Protein AF-A0A928N7G2-F1 (afdb_monomer_lite)

Secondary structure (DSSP, 8-state):
-HHHHHHHHHHHHHHHHHHHHHHHHHHHHHHHHHHHHHHHHHHHHHHHHHHHHHHHHHHHHHHHHHHHHHHHHHHHHHHHHHHHHHHHHHHHHTS-------EEEEEPPTT--HHHHHHHTPPTT--HHHHHHHHHHHTT-SSS---TT-EEEEE--

Radius of gyration: 55.6 Å; chains: 1; bounding box: 112×23×142 Å

Foldseek 3Di:
DVVVVVVVVVVVVVVVVVVVVVVVVVVVVVVVVVVVVVVVVVVVVVVVVVVVVVVVVVVVVVVVVVVVVVVVVVVVVVVVVVVVVVVVVVVVVVVPDPPVQDWDKDAAAPPDFLQVVQVVQPDPPDDSVVQSVVQCVVQVPPDRDDDHRDIGTRGHD

Sequence (157 aa):
MYKEIKFRTETFYIAIVTQREQKSKHLFDFFEKSIDNEHLFWYNQGTNRTNVRKKELFIMKRKINYSEKAKRQRRNLMMFLVVGAMITMWFTMGATAEMEDEGVLVTVQPGDTMWEICKETLPENTDIRDYIYKVKYVNKLKTMELEVGQEIFLPYA

pLDDT: mean 79.2, std 10.56, range [49.16, 94.19]

Structure (mmCIF, N/CA/C/O backbone):
data_AF-A0A928N7G2-F1
#
_entry.id   AF-A0A928N7G2-F1
#
loop_
_atom_site.group_PDB
_atom_site.id
_atom_site.type_symbol
_atom_site.label_atom_id
_atom_site.label_alt_id
_atom_site.label_comp_id
_atom_site.label_asym_id
_atom_site.label_entity_id
_atom_site.label_seq_id
_atom_site.pdbx_PDB_ins_code
_atom_site.Cartn_x
_atom_site.Cartn_y
_atom_site.Cartn_z
_atom_site.occupancy
_atom_site.B_iso_or_equiv
_atom_site.auth_seq_id
_atom_site.auth_comp_id
_atom_site.auth_asym_id
_atom_site.auth_atom_id
_atom_site.pdbx_PDB_model_num
ATOM 1 N N . MET A 1 1 ? 73.576 11.849 -96.118 1.00 60.91 1 MET A N 1
ATOM 2 C CA . MET A 1 1 ? 72.271 11.301 -96.548 1.00 60.91 1 MET A CA 1
ATOM 3 C C . MET A 1 1 ? 71.934 9.947 -95.900 1.00 60.91 1 MET A C 1
ATOM 5 O O . MET A 1 1 ? 70.983 9.901 -95.139 1.00 60.91 1 MET A O 1
ATOM 9 N N . TYR A 1 2 ? 72.708 8.862 -96.084 1.00 61.84 2 TYR A N 1
ATOM 10 C CA . TYR A 1 2 ? 72.367 7.531 -95.517 1.00 61.84 2 TYR A CA 1
ATOM 11 C C . TYR A 1 2 ? 72.341 7.459 -93.970 1.00 61.84 2 TYR A C 1
ATOM 13 O O . TYR A 1 2 ? 71.459 6.832 -93.389 1.00 61.84 2 TYR A O 1
ATOM 21 N N . LYS A 1 3 ? 73.268 8.146 -93.282 1.00 59.78 3 LYS A N 1
ATOM 22 C CA . LYS A 1 3 ? 73.326 8.169 -91.804 1.00 59.78 3 LYS A CA 1
ATOM 23 C C . LYS A 1 3 ? 72.115 8.855 -91.153 1.00 59.78 3 LYS A C 1
ATOM 25 O O . LYS A 1 3 ? 71.663 8.410 -90.106 1.00 59.78 3 LYS A O 1
ATOM 30 N N . GLU A 1 4 ? 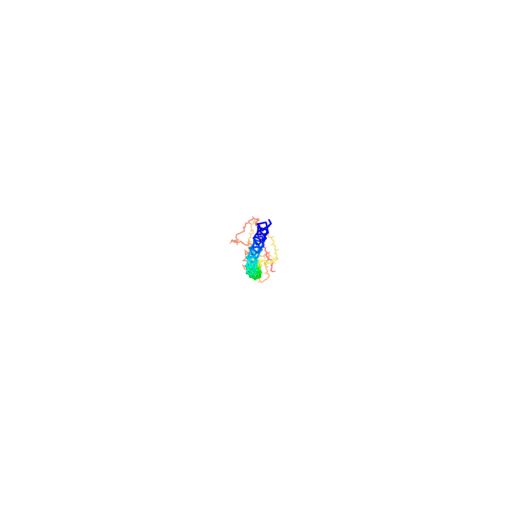71.565 9.893 -91.781 1.00 63.91 4 GLU A N 1
ATOM 31 C CA . GLU A 1 4 ? 70.414 10.636 -91.245 1.00 63.91 4 GLU A CA 1
ATOM 32 C C . GLU A 1 4 ? 69.103 9.857 -91.371 1.00 63.91 4 GLU A C 1
ATOM 34 O O . GLU A 1 4 ? 68.260 9.918 -90.478 1.00 63.91 4 GLU A O 1
ATOM 39 N N . ILE A 1 5 ? 68.942 9.084 -92.451 1.00 65.62 5 ILE A N 1
ATOM 40 C CA . ILE A 1 5 ? 67.756 8.242 -92.662 1.00 65.62 5 ILE A CA 1
ATOM 41 C C . ILE A 1 5 ? 67.715 7.126 -91.611 1.00 65.62 5 ILE A C 1
ATOM 43 O O . ILE A 1 5 ? 66.679 6.926 -90.981 1.00 65.62 5 ILE A O 1
ATOM 47 N N . LYS A 1 6 ? 68.853 6.463 -91.356 1.00 66.06 6 LYS A N 1
ATOM 48 C CA . LYS A 1 6 ? 68.955 5.395 -90.349 1.00 66.06 6 LYS A CA 1
ATOM 49 C C . LYS A 1 6 ? 68.682 5.902 -88.926 1.00 66.06 6 LYS A C 1
ATOM 51 O O . LYS A 1 6 ? 67.928 5.279 -88.182 1.00 66.06 6 LYS A O 1
ATOM 56 N N . PHE A 1 7 ? 69.220 7.070 -88.575 1.00 68.44 7 PHE A N 1
ATOM 57 C CA . PHE A 1 7 ? 68.974 7.692 -87.271 1.00 68.44 7 PHE A CA 1
ATOM 58 C C . PHE A 1 7 ? 67.491 8.050 -87.069 1.00 68.44 7 PHE A C 1
ATOM 60 O O . PHE A 1 7 ? 66.922 7.810 -86.003 1.00 68.44 7 PHE A O 1
ATOM 67 N N . ARG A 1 8 ? 66.826 8.565 -88.113 1.00 67.88 8 ARG A N 1
ATOM 68 C CA . ARG A 1 8 ? 65.391 8.886 -88.071 1.00 67.88 8 ARG A CA 1
ATOM 69 C C . ARG A 1 8 ? 64.514 7.639 -87.894 1.00 67.88 8 ARG A C 1
ATOM 71 O O . ARG A 1 8 ? 63.521 7.695 -87.177 1.00 67.88 8 ARG A O 1
ATOM 78 N N . THR A 1 9 ? 64.871 6.512 -88.511 1.00 73.06 9 THR A N 1
ATOM 79 C CA . THR A 1 9 ? 64.113 5.259 -88.349 1.00 73.06 9 THR A CA 1
ATOM 80 C C . THR A 1 9 ? 64.299 4.625 -86.971 1.00 73.06 9 THR A C 1
ATOM 82 O O . THR A 1 9 ? 63.331 4.125 -86.403 1.00 73.06 9 THR A O 1
ATOM 85 N N . GLU A 1 10 ? 65.506 4.681 -86.399 1.00 77.12 10 GLU A N 1
ATOM 86 C CA . GLU A 1 10 ? 65.784 4.134 -85.061 1.00 77.12 10 GLU A CA 1
ATOM 87 C C . GLU A 1 10 ? 65.089 4.950 -83.963 1.00 77.12 10 GLU A C 1
ATOM 89 O O . GLU A 1 10 ? 64.424 4.388 -83.095 1.00 77.12 10 GLU A O 1
ATOM 94 N N . THR A 1 11 ? 65.154 6.281 -84.047 1.00 73.62 11 THR A N 1
ATOM 95 C CA . THR A 1 11 ? 64.443 7.176 -83.116 1.00 73.62 11 THR A CA 1
ATOM 96 C C . THR A 1 11 ? 62.925 7.001 -83.180 1.00 73.62 11 THR A C 1
ATOM 98 O O . THR A 1 11 ? 62.267 6.969 -82.140 1.00 73.62 11 THR A O 1
ATOM 101 N N . PHE A 1 12 ? 62.361 6.807 -84.375 1.00 75.62 12 PHE A N 1
ATOM 102 C CA . PHE A 1 12 ? 60.932 6.538 -84.539 1.00 75.62 12 PHE A CA 1
ATOM 103 C C . PHE A 1 12 ? 60.521 5.167 -83.977 1.00 75.62 12 PHE A C 1
ATOM 105 O O . PHE A 1 12 ? 59.494 5.059 -83.308 1.00 75.62 12 PHE A O 1
ATOM 112 N N . TYR A 1 13 ? 61.341 4.130 -84.178 1.00 72.50 13 TYR A N 1
ATOM 113 C CA . TYR A 1 13 ? 61.094 2.805 -83.601 1.00 72.50 13 TYR A CA 1
ATOM 114 C C . TYR A 1 13 ? 61.111 2.842 -82.064 1.00 72.50 13 TYR A C 1
ATOM 116 O O . TYR A 1 13 ? 60.193 2.32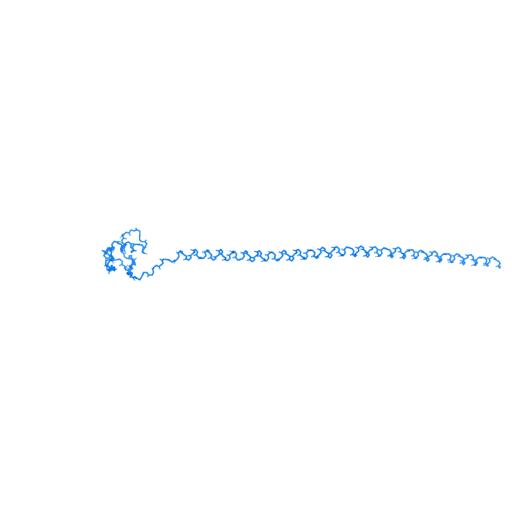6 -81.426 1.00 72.50 13 TYR A O 1
ATOM 124 N N . ILE A 1 14 ? 62.093 3.523 -81.461 1.00 77.06 14 ILE A N 1
ATOM 125 C CA . ILE A 1 14 ? 62.174 3.707 -80.002 1.00 77.06 14 ILE A CA 1
ATOM 126 C C . ILE A 1 14 ? 60.953 4.482 -79.476 1.00 77.06 14 ILE A C 1
ATOM 128 O O . ILE A 1 14 ? 60.388 4.114 -78.444 1.00 77.06 14 ILE A O 1
ATOM 132 N N . ALA A 1 15 ? 60.490 5.510 -80.193 1.00 77.00 15 ALA A N 1
ATOM 133 C CA . ALA A 1 15 ? 59.300 6.268 -79.806 1.00 77.00 15 ALA A CA 1
ATOM 134 C C . ALA A 1 15 ? 58.022 5.405 -79.819 1.00 77.00 15 ALA A C 1
ATOM 136 O O . ALA A 1 15 ? 57.223 5.466 -78.886 1.00 77.00 15 ALA A O 1
ATOM 137 N N . ILE A 1 16 ? 57.849 4.541 -80.826 1.00 79.06 16 ILE A N 1
ATOM 138 C CA . ILE A 1 16 ? 56.697 3.627 -80.892 1.00 79.06 16 ILE A CA 1
ATOM 139 C C . ILE A 1 16 ? 56.743 2.594 -79.761 1.00 79.06 16 ILE A C 1
ATOM 141 O O . ILE A 1 16 ? 55.719 2.327 -79.126 1.00 79.06 16 ILE A O 1
ATOM 145 N N . VAL A 1 17 ? 57.915 2.007 -79.497 1.00 79.88 17 VAL A N 1
ATOM 146 C CA . VAL A 1 17 ? 58.077 0.995 -78.442 1.00 79.88 17 VAL A CA 1
ATOM 147 C C . VAL A 1 17 ? 57.801 1.599 -77.065 1.00 79.88 17 VAL A C 1
ATOM 149 O O . VAL A 1 17 ? 57.008 1.043 -76.307 1.00 79.88 17 VAL A O 1
ATOM 152 N N . THR A 1 18 ? 58.352 2.778 -76.773 1.00 78.38 18 THR A N 1
ATOM 153 C CA . THR A 1 18 ? 58.130 3.461 -75.487 1.00 78.38 18 THR A CA 1
ATOM 154 C C . THR A 1 18 ? 56.672 3.888 -75.299 1.00 78.38 18 THR A C 1
ATOM 156 O O . THR A 1 18 ? 56.111 3.680 -74.222 1.00 78.38 18 THR A O 1
ATOM 159 N N . GLN A 1 19 ? 56.002 4.383 -76.347 1.00 82.06 19 GLN A N 1
ATOM 160 C CA . GLN A 1 19 ? 54.570 4.698 -76.298 1.00 82.06 19 GLN A CA 1
ATOM 161 C C . GLN A 1 19 ? 53.713 3.448 -76.030 1.00 82.06 19 GLN A C 1
ATOM 163 O O . GLN A 1 19 ? 52.735 3.507 -75.277 1.00 82.06 19 GLN A O 1
ATOM 168 N N . ARG A 1 20 ? 54.078 2.300 -76.617 1.00 79.69 20 ARG A N 1
ATOM 169 C CA . ARG A 1 20 ? 53.391 1.019 -76.388 1.00 79.69 20 ARG A CA 1
ATOM 170 C C . ARG A 1 20 ? 53.587 0.520 -74.957 1.00 79.69 20 ARG A C 1
ATOM 172 O O . ARG A 1 20 ? 52.611 0.109 -74.330 1.00 79.69 20 ARG A O 1
ATOM 179 N N . GLU A 1 21 ? 54.806 0.600 -74.431 1.00 81.50 21 GLU A N 1
ATOM 180 C CA . GLU A 1 21 ? 55.117 0.225 -73.048 1.00 81.50 21 GLU A CA 1
ATOM 181 C C . GLU A 1 21 ? 54.385 1.114 -72.040 1.00 81.50 21 GLU A C 1
ATOM 183 O O . GLU A 1 21 ? 53.738 0.601 -71.126 1.00 81.50 21 GLU A O 1
ATOM 188 N N . GLN A 1 22 ? 54.398 2.434 -72.236 1.00 86.00 22 GLN A N 1
ATOM 189 C CA . GLN A 1 22 ? 53.691 3.372 -71.362 1.00 86.00 22 GLN A CA 1
ATOM 190 C C . GLN A 1 22 ? 52.182 3.101 -71.354 1.00 86.00 22 GLN A C 1
ATOM 192 O O . GLN A 1 22 ? 51.559 3.073 -70.291 1.00 86.00 22 GLN A O 1
ATOM 197 N N . LYS A 1 23 ? 51.598 2.829 -72.527 1.00 82.00 23 LYS A N 1
ATOM 198 C CA . LYS A 1 23 ? 50.182 2.468 -72.636 1.00 82.00 23 LYS A CA 1
ATOM 199 C C . LYS A 1 23 ? 49.876 1.134 -71.953 1.00 82.00 23 LYS A C 1
ATOM 201 O O . LYS A 1 23 ? 48.836 1.025 -71.312 1.00 82.00 23 LYS A O 1
ATOM 206 N N . SER A 1 24 ? 50.763 0.139 -72.057 1.00 84.88 24 SER A N 1
ATOM 207 C CA . SER A 1 24 ? 50.582 -1.133 -71.347 1.00 84.88 24 SER A CA 1
ATOM 208 C C . SER A 1 24 ? 50.642 -0.966 -69.831 1.00 84.88 24 SER A C 1
ATOM 210 O O . SER A 1 24 ? 49.757 -1.474 -69.156 1.00 84.88 24 SER A O 1
ATOM 212 N N . LYS A 1 25 ? 51.597 -0.190 -69.298 1.00 82.25 25 LYS A N 1
ATOM 213 C CA . LYS A 1 25 ? 51.698 0.085 -67.856 1.00 82.25 25 LYS A CA 1
ATOM 214 C C . LYS A 1 25 ? 50.443 0.773 -67.334 1.00 82.25 25 LYS A C 1
ATOM 216 O O . LYS A 1 25 ? 49.827 0.280 -66.405 1.00 82.25 25 LYS A O 1
ATOM 221 N N . HIS A 1 26 ? 49.986 1.817 -68.026 1.00 86.06 26 HIS A N 1
ATOM 222 C CA . HIS A 1 26 ? 48.741 2.497 -67.672 1.00 86.06 26 HIS A CA 1
ATOM 223 C C . HIS A 1 26 ? 47.521 1.560 -67.714 1.00 86.06 26 HIS A C 1
ATOM 225 O O . HIS A 1 26 ? 46.609 1.691 -66.903 1.00 86.06 26 HIS A O 1
ATOM 231 N N . LEU A 1 27 ? 47.472 0.623 -68.668 1.00 80.69 27 LEU A N 1
ATOM 232 C CA . LEU A 1 27 ? 46.411 -0.383 -68.713 1.00 80.69 27 LEU A CA 1
ATOM 233 C C . LEU A 1 27 ? 46.488 -1.334 -67.514 1.00 80.69 27 LEU A C 1
ATOM 235 O O . LEU A 1 27 ? 45.456 -1.584 -66.902 1.00 80.69 27 LEU A O 1
ATOM 239 N N . PHE A 1 28 ? 47.674 -1.830 -67.156 1.00 83.50 28 PHE A N 1
ATOM 240 C CA . PHE A 1 28 ? 47.852 -2.690 -65.983 1.00 83.50 28 PHE A CA 1
ATOM 241 C C . PHE A 1 28 ? 47.495 -1.967 -64.679 1.00 83.50 28 PHE A C 1
ATOM 243 O O . PHE A 1 28 ? 46.695 -2.501 -63.915 1.00 83.50 28 PHE A O 1
ATOM 250 N N . ASP A 1 29 ? 47.965 -0.732 -64.487 1.00 84.44 29 ASP A N 1
ATOM 251 C CA . ASP A 1 29 ? 47.626 0.097 -63.321 1.00 84.44 29 ASP A CA 1
ATOM 252 C C . ASP A 1 29 ? 46.108 0.343 -63.228 1.00 84.44 29 ASP A C 1
ATOM 254 O O . ASP A 1 29 ? 45.514 0.338 -62.148 1.00 84.44 29 ASP A O 1
ATOM 258 N N . PHE A 1 30 ? 45.448 0.542 -64.376 1.00 88.12 30 PHE A N 1
ATOM 259 C CA . PHE A 1 30 ? 43.994 0.673 -64.442 1.00 88.12 30 PHE A CA 1
ATOM 260 C C . PHE A 1 30 ? 43.281 -0.625 -64.040 1.00 88.12 30 PHE A C 1
ATOM 262 O O . PHE A 1 30 ? 42.317 -0.573 -63.275 1.00 88.12 30 PHE A O 1
ATOM 269 N N . PHE A 1 31 ? 43.745 -1.779 -64.530 1.00 83.94 31 PHE A N 1
ATOM 270 C CA . PHE A 1 31 ? 43.163 -3.076 -64.181 1.00 83.94 31 PHE A CA 1
ATOM 271 C C . PHE A 1 31 ? 43.333 -3.400 -62.697 1.00 83.94 31 PHE A C 1
ATOM 273 O O . PHE A 1 31 ? 42.357 -3.793 -62.062 1.00 83.94 31 PHE A O 1
ATOM 280 N N . GLU A 1 32 ? 44.517 -3.179 -62.130 1.00 82.75 32 GLU A N 1
ATOM 281 C CA . GLU A 1 32 ? 44.789 -3.404 -60.706 1.00 82.75 32 GLU A CA 1
ATOM 282 C C . GLU A 1 32 ? 43.867 -2.545 -59.832 1.00 82.75 32 GLU A C 1
ATOM 284 O O . GLU A 1 32 ? 43.134 -3.058 -58.985 1.00 82.75 32 GLU A O 1
ATOM 289 N N . LYS A 1 33 ? 43.763 -1.250 -60.152 1.00 83.50 33 LYS A N 1
ATOM 290 C CA . LYS A 1 33 ? 42.859 -0.333 -59.449 1.00 83.50 33 LYS A CA 1
ATOM 291 C C . LYS A 1 33 ? 41.382 -0.711 -59.601 1.00 83.50 33 LYS A C 1
ATOM 293 O O . LYS A 1 33 ? 40.592 -0.476 -58.686 1.00 83.50 33 LYS A O 1
ATOM 298 N N . SER A 1 34 ? 40.976 -1.258 -60.748 1.00 82.75 34 SER A N 1
ATOM 299 C CA . SER A 1 34 ? 39.600 -1.725 -60.959 1.00 82.75 34 SER A CA 1
ATOM 300 C C . SER A 1 34 ? 39.290 -2.945 -60.095 1.00 82.75 34 SER A C 1
ATOM 302 O O . SER A 1 34 ? 38.251 -2.977 -59.437 1.00 82.75 34 SER A O 1
ATOM 304 N N . ILE A 1 35 ? 40.212 -3.909 -60.049 1.00 80.00 35 ILE A N 1
ATOM 305 C CA . ILE A 1 35 ? 40.083 -5.130 -59.249 1.00 80.00 35 ILE A CA 1
ATOM 306 C C . ILE A 1 35 ? 40.002 -4.783 -57.753 1.00 80.00 35 ILE A C 1
ATOM 308 O O . ILE A 1 35 ? 39.108 -5.268 -57.058 1.00 80.00 35 ILE A O 1
ATOM 312 N N . ASP A 1 36 ? 40.845 -3.871 -57.265 1.00 82.56 36 ASP A N 1
ATOM 313 C CA . ASP A 1 36 ? 40.808 -3.413 -55.869 1.00 82.56 36 ASP A CA 1
ATOM 314 C C . ASP A 1 36 ? 39.480 -2.740 -55.498 1.00 82.56 36 ASP A C 1
ATOM 316 O O . ASP A 1 36 ? 38.914 -2.994 -54.429 1.00 82.56 36 ASP A O 1
ATOM 320 N N . ASN A 1 37 ? 38.942 -1.906 -56.392 1.00 80.19 37 ASN A N 1
ATOM 321 C CA . ASN A 1 37 ? 37.650 -1.255 -56.182 1.00 80.19 37 ASN A CA 1
ATOM 322 C C . ASN A 1 37 ? 36.497 -2.265 -56.135 1.00 80.19 37 ASN A C 1
ATOM 324 O O . ASN A 1 37 ? 35.577 -2.108 -55.329 1.00 80.19 37 ASN A O 1
ATOM 328 N N . GLU A 1 38 ? 36.544 -3.313 -56.957 1.00 76.94 38 GLU A N 1
ATOM 329 C CA . GLU A 1 38 ? 35.562 -4.396 -56.918 1.00 76.94 38 GLU A CA 1
ATOM 330 C C . GLU A 1 38 ? 35.673 -5.207 -55.623 1.00 76.94 38 GLU A C 1
ATOM 332 O O . GLU A 1 38 ? 34.658 -5.470 -54.974 1.00 76.94 38 GLU A O 1
ATOM 337 N N . HIS A 1 39 ? 36.885 -5.545 -55.176 1.00 73.56 39 HIS A N 1
ATOM 338 C CA . HIS A 1 39 ? 37.084 -6.218 -53.889 1.00 73.56 39 HIS A CA 1
ATOM 339 C C . HIS A 1 39 ? 36.581 -5.375 -52.710 1.00 73.56 39 HIS A C 1
ATOM 341 O O . HIS A 1 39 ? 35.880 -5.898 -51.835 1.00 73.56 39 HIS A O 1
ATOM 347 N N . LEU A 1 40 ? 36.859 -4.068 -52.709 1.00 72.81 40 LEU A N 1
ATOM 348 C CA . LEU A 1 40 ? 36.321 -3.126 -51.725 1.00 72.81 40 LEU A CA 1
ATOM 349 C C . LEU A 1 40 ? 34.791 -3.048 -51.789 1.00 72.81 40 LEU A C 1
ATOM 351 O O . LEU A 1 40 ? 34.136 -3.011 -50.743 1.00 72.81 40 LEU A O 1
ATOM 355 N N . PHE A 1 41 ? 34.209 -3.074 -52.990 1.00 78.56 41 PHE A N 1
ATOM 356 C CA . PHE A 1 41 ? 32.762 -3.095 -53.185 1.00 78.56 41 PHE A CA 1
ATOM 357 C C . PHE A 1 41 ? 32.128 -4.355 -52.581 1.00 78.56 41 PHE A C 1
ATOM 359 O O . PHE A 1 41 ? 31.201 -4.246 -51.772 1.00 78.56 41 PHE A O 1
ATOM 366 N N . TRP A 1 42 ? 32.658 -5.543 -52.888 1.00 75.75 42 TRP A N 1
ATOM 367 C CA . TRP A 1 42 ? 32.161 -6.808 -52.337 1.00 75.75 42 TRP A CA 1
ATOM 368 C C . TRP A 1 42 ? 32.337 -6.891 -50.814 1.00 75.75 42 TRP A C 1
ATOM 370 O O . TRP A 1 42 ? 31.412 -7.311 -50.108 1.00 75.75 42 TRP A O 1
ATOM 380 N N . TYR A 1 43 ? 33.471 -6.423 -50.281 1.00 71.06 43 TYR A N 1
ATOM 381 C CA . TYR A 1 43 ? 33.722 -6.354 -48.838 1.00 71.06 43 TYR A CA 1
ATOM 382 C C . TYR A 1 43 ? 32.732 -5.415 -48.128 1.00 71.06 43 TYR A C 1
ATOM 384 O O . TYR A 1 43 ? 32.119 -5.779 -47.116 1.00 71.06 43 TYR A O 1
ATOM 392 N N . ASN A 1 44 ? 32.504 -4.223 -48.680 1.00 68.50 44 ASN A N 1
ATOM 393 C CA . ASN A 1 44 ? 31.567 -3.251 -48.119 1.00 68.50 44 ASN A CA 1
ATOM 394 C C . ASN A 1 44 ? 30.109 -3.743 -48.218 1.00 68.50 44 ASN A C 1
ATOM 396 O O . ASN A 1 44 ? 29.318 -3.589 -47.288 1.00 68.50 44 ASN A O 1
ATOM 400 N N . GLN A 1 45 ? 29.738 -4.419 -49.308 1.00 70.94 45 GLN A N 1
ATOM 401 C CA . GLN A 1 45 ? 28.395 -4.979 -49.462 1.00 70.94 45 GLN A CA 1
ATOM 402 C C . GLN A 1 45 ? 28.135 -6.131 -48.474 1.00 70.94 45 GLN A C 1
ATOM 404 O O . GLN A 1 45 ? 27.069 -6.181 -47.850 1.00 70.94 45 GLN A O 1
ATOM 409 N N . GLY A 1 46 ? 29.101 -7.036 -48.282 1.00 69.88 46 GLY A N 1
ATOM 410 C CA . GLY A 1 46 ? 29.003 -8.135 -47.316 1.00 69.88 46 GLY A CA 1
ATOM 411 C C . GLY A 1 46 ? 28.921 -7.643 -45.868 1.00 69.88 46 GLY A C 1
ATOM 412 O O . GLY A 1 46 ? 28.042 -8.065 -45.108 1.00 69.88 46 GLY A O 1
ATOM 413 N N . THR A 1 47 ? 29.771 -6.684 -45.494 1.00 65.00 47 THR A N 1
ATOM 414 C CA . THR A 1 47 ? 29.747 -6.077 -44.153 1.00 65.00 47 THR A CA 1
ATOM 415 C C . THR A 1 47 ? 28.447 -5.307 -43.906 1.00 65.00 47 THR A C 1
ATOM 417 O O . THR A 1 47 ? 27.810 -5.527 -42.872 1.00 65.00 47 THR A O 1
ATOM 420 N N . ASN A 1 48 ? 27.954 -4.523 -44.872 1.00 64.12 48 ASN A N 1
ATOM 421 C CA . ASN A 1 48 ? 26.650 -3.860 -44.768 1.00 64.12 48 ASN A CA 1
ATOM 422 C C . ASN A 1 48 ? 25.497 -4.854 -44.585 1.00 64.12 48 ASN A C 1
ATOM 424 O O . ASN A 1 48 ? 24.665 -4.649 -43.702 1.00 64.12 48 ASN A O 1
ATOM 428 N N . ARG A 1 49 ? 25.465 -5.972 -45.324 1.00 64.38 49 ARG A N 1
ATOM 429 C CA . ARG A 1 49 ? 24.431 -7.010 -45.137 1.00 64.38 49 ARG A CA 1
ATOM 430 C C . ARG A 1 49 ? 24.457 -7.610 -43.729 1.00 64.38 49 ARG A C 1
ATOM 432 O O . ARG A 1 49 ? 23.402 -7.778 -43.115 1.00 64.38 49 ARG A O 1
ATOM 439 N N . THR A 1 50 ? 25.640 -7.904 -43.185 1.00 67.94 50 THR A N 1
ATOM 440 C CA . THR A 1 50 ? 25.751 -8.437 -41.813 1.00 67.94 50 THR A CA 1
ATOM 441 C C . THR A 1 50 ? 25.350 -7.411 -40.751 1.00 67.94 50 THR A C 1
ATOM 443 O O . THR A 1 50 ? 24.674 -7.769 -39.784 1.00 67.94 50 THR A O 1
ATOM 446 N N . ASN A 1 51 ? 25.692 -6.136 -40.946 1.00 69.00 51 ASN A N 1
ATOM 447 C CA . ASN A 1 51 ? 25.319 -5.047 -40.046 1.00 69.00 51 ASN A CA 1
ATOM 448 C C . ASN A 1 51 ? 23.811 -4.766 -40.081 1.00 69.00 51 ASN A C 1
ATOM 450 O O . ASN A 1 51 ? 23.206 -4.602 -39.022 1.00 69.00 51 ASN A O 1
ATOM 454 N N . VAL A 1 52 ? 23.183 -4.798 -41.262 1.00 70.94 52 VAL A N 1
ATOM 455 C CA . VAL A 1 52 ? 21.722 -4.689 -41.415 1.00 70.94 52 VAL A CA 1
ATOM 456 C C . VAL A 1 52 ? 21.024 -5.843 -40.694 1.00 70.94 52 VAL A C 1
ATOM 458 O O . VAL A 1 52 ? 20.180 -5.592 -39.836 1.00 70.94 52 VAL A O 1
ATOM 461 N N . ARG A 1 53 ? 21.444 -7.095 -40.919 1.00 67.88 53 ARG A N 1
ATOM 462 C CA . ARG A 1 53 ? 20.847 -8.270 -40.255 1.00 67.88 53 ARG A CA 1
ATOM 463 C C . ARG A 1 53 ? 21.022 -8.243 -38.731 1.00 67.88 53 ARG A C 1
ATOM 465 O O . ARG A 1 53 ? 20.092 -8.566 -37.993 1.00 67.88 53 ARG A O 1
ATOM 472 N N . LYS A 1 54 ? 22.192 -7.824 -38.233 1.00 70.00 54 LYS A N 1
ATOM 473 C CA . LYS A 1 54 ? 22.429 -7.617 -36.791 1.00 70.00 54 LYS A CA 1
ATOM 474 C C . LYS A 1 54 ? 21.531 -6.513 -36.227 1.00 70.00 54 LYS A C 1
ATOM 476 O O . LYS A 1 54 ? 20.972 -6.685 -35.143 1.00 70.00 54 LYS A O 1
ATOM 481 N N . LYS A 1 55 ? 21.356 -5.408 -36.958 1.00 71.38 55 LYS A N 1
ATOM 482 C CA . LYS A 1 55 ? 20.490 -4.286 -36.569 1.00 71.38 55 LYS A CA 1
ATOM 483 C C . LYS A 1 55 ? 19.018 -4.699 -36.530 1.00 71.38 55 LYS A C 1
ATOM 485 O O . LYS A 1 55 ? 18.336 -4.376 -35.563 1.00 71.38 55 LYS A O 1
ATOM 490 N N . GLU A 1 56 ? 18.544 -5.465 -37.507 1.00 75.50 56 GLU A N 1
ATOM 491 C CA . GLU A 1 56 ? 17.180 -6.010 -37.520 1.00 75.50 56 GLU A CA 1
ATOM 492 C C . GLU A 1 56 ? 16.935 -6.968 -36.355 1.00 75.50 56 GLU A C 1
ATOM 494 O O . GLU A 1 56 ? 15.956 -6.805 -35.626 1.00 75.50 56 GLU A O 1
ATOM 499 N N . LEU A 1 57 ? 17.860 -7.900 -36.100 1.00 75.00 57 LEU A N 1
ATOM 500 C CA . LEU A 1 57 ? 17.786 -8.794 -34.941 1.00 75.00 57 LEU A CA 1
ATOM 501 C C . LEU A 1 57 ? 17.770 -8.014 -33.621 1.00 75.00 57 LEU A C 1
ATOM 503 O O . LEU A 1 57 ? 17.013 -8.358 -32.712 1.00 75.00 57 LEU A O 1
ATOM 507 N N . PHE A 1 58 ? 18.567 -6.950 -33.510 1.00 77.69 58 PHE A N 1
ATOM 508 C CA . PHE A 1 58 ? 18.568 -6.080 -32.336 1.00 77.69 58 PHE A CA 1
ATOM 509 C C . PHE A 1 58 ? 17.230 -5.346 -32.170 1.00 77.69 58 PHE A C 1
ATOM 511 O O . PHE A 1 58 ? 16.672 -5.336 -31.072 1.00 77.69 58 PHE A O 1
ATOM 518 N N . ILE A 1 59 ? 16.670 -4.789 -33.249 1.00 76.50 59 ILE A N 1
ATOM 519 C CA . ILE A 1 59 ? 15.365 -4.109 -33.239 1.00 76.50 59 ILE A CA 1
ATOM 520 C C . ILE A 1 59 ? 14.238 -5.089 -32.875 1.00 76.50 59 ILE A C 1
ATOM 522 O O . ILE A 1 59 ? 13.392 -4.757 -32.043 1.00 76.50 59 ILE A O 1
ATOM 526 N N . MET A 1 60 ? 14.239 -6.303 -33.433 1.00 72.94 60 MET A N 1
ATOM 527 C CA . MET A 1 60 ? 13.243 -7.339 -33.135 1.00 72.94 60 MET A CA 1
ATOM 528 C C . MET A 1 60 ? 13.323 -7.806 -31.677 1.00 72.94 60 MET A C 1
ATOM 530 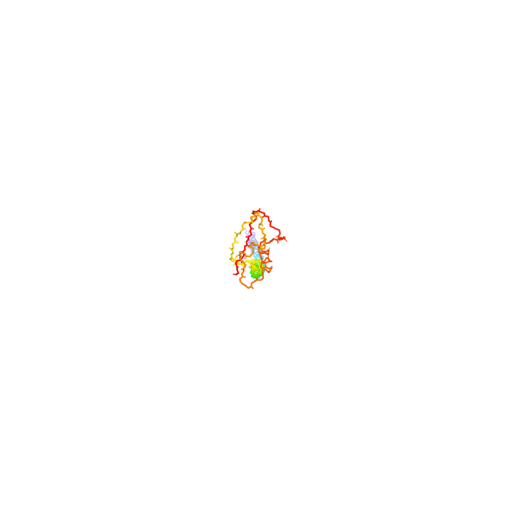O O . MET A 1 60 ? 12.315 -7.770 -30.970 1.00 72.94 60 MET A O 1
ATOM 534 N N . LYS A 1 61 ? 14.519 -8.159 -31.183 1.00 69.88 61 LYS A N 1
ATOM 535 C CA . LYS A 1 61 ? 14.722 -8.548 -29.773 1.00 69.88 61 LYS A CA 1
ATOM 536 C C . LYS A 1 61 ? 14.304 -7.435 -28.815 1.00 69.88 61 LYS A C 1
ATOM 538 O O . LYS A 1 61 ? 13.685 -7.695 -27.783 1.00 69.88 61 LYS A O 1
ATOM 543 N N . ARG A 1 62 ? 14.610 -6.185 -29.168 1.00 68.69 62 ARG A N 1
ATOM 544 C CA . ARG A 1 62 ? 14.222 -5.007 -28.395 1.00 68.69 62 ARG A CA 1
ATOM 545 C C . ARG A 1 62 ? 12.693 -4.857 -28.352 1.00 68.69 62 ARG A C 1
ATOM 547 O O . ARG A 1 62 ? 12.158 -4.722 -27.255 1.00 68.69 62 ARG A O 1
ATOM 554 N N . LYS A 1 63 ? 11.980 -4.970 -29.482 1.00 65.56 63 LYS A N 1
ATOM 555 C CA . LYS A 1 63 ? 10.500 -4.928 -29.529 1.00 65.56 63 LYS A CA 1
ATOM 556 C C . LYS A 1 63 ? 9.843 -6.033 -28.690 1.00 65.56 63 LYS A C 1
ATOM 558 O O . LYS A 1 63 ? 8.940 -5.735 -27.909 1.00 65.56 63 LYS A O 1
ATOM 563 N N . ILE A 1 64 ? 10.325 -7.275 -28.797 1.00 70.50 64 ILE A N 1
ATOM 564 C CA . ILE A 1 64 ? 9.807 -8.415 -28.019 1.00 70.50 64 ILE A CA 1
ATOM 565 C C . ILE A 1 64 ? 9.966 -8.141 -26.516 1.00 70.50 64 ILE A C 1
ATOM 567 O O . ILE A 1 64 ? 8.984 -8.183 -25.773 1.00 70.50 64 ILE A O 1
ATOM 571 N N . ASN A 1 65 ? 11.164 -7.737 -26.082 1.00 67.00 65 ASN A N 1
ATOM 572 C CA . ASN A 1 65 ? 11.431 -7.431 -24.676 1.00 67.00 65 ASN A CA 1
ATOM 573 C C . ASN A 1 65 ? 10.628 -6.233 -24.146 1.00 67.00 65 ASN A C 1
ATOM 575 O O . ASN A 1 65 ? 10.238 -6.247 -22.980 1.00 67.00 65 ASN A O 1
ATOM 579 N N . TYR A 1 66 ? 10.351 -5.207 -24.960 1.00 64.50 66 TYR A N 1
ATOM 580 C CA . TYR A 1 66 ? 9.470 -4.104 -24.552 1.00 64.50 66 TYR A CA 1
ATOM 581 C C . TYR A 1 66 ? 8.026 -4.573 -24.341 1.00 64.50 66 TYR A C 1
ATOM 583 O O . TYR A 1 66 ? 7.407 -4.188 -23.349 1.00 64.50 66 TYR A O 1
ATOM 591 N N . SER A 1 67 ? 7.505 -5.443 -25.212 1.00 64.19 67 SER A N 1
ATOM 592 C CA . SER A 1 67 ? 6.138 -5.964 -25.079 1.00 64.19 67 SER A CA 1
ATOM 593 C C . SER A 1 67 ? 5.963 -6.846 -23.836 1.00 64.19 67 SER A C 1
ATOM 595 O O . SER A 1 67 ? 4.973 -6.710 -23.116 1.00 64.19 67 SER A O 1
ATOM 597 N N . GLU A 1 68 ? 6.959 -7.675 -23.515 1.00 72.19 68 GLU A N 1
ATOM 598 C CA . GLU A 1 68 ? 6.942 -8.540 -22.332 1.00 72.19 68 GLU A CA 1
ATOM 599 C C . GLU A 1 68 ? 7.162 -7.754 -21.035 1.00 72.19 68 GLU A C 1
ATOM 601 O O . GLU A 1 68 ? 6.508 -8.022 -20.025 1.00 72.19 68 GLU A O 1
ATOM 606 N N . LYS A 1 69 ? 8.008 -6.714 -21.056 1.00 70.25 69 LYS A N 1
ATOM 607 C CA . LYS A 1 69 ? 8.142 -5.780 -19.926 1.00 70.25 69 LYS A CA 1
ATOM 608 C C . LYS A 1 69 ? 6.844 -5.010 -19.677 1.00 70.25 69 LYS A C 1
ATOM 610 O O . LYS A 1 69 ? 6.425 -4.933 -18.527 1.00 70.25 69 LYS A O 1
ATOM 615 N N . ALA A 1 70 ? 6.166 -4.527 -20.719 1.00 76.19 70 ALA A N 1
ATOM 616 C CA . ALA A 1 70 ? 4.884 -3.831 -20.587 1.00 76.19 70 ALA A CA 1
ATOM 617 C C . ALA A 1 70 ? 3.759 -4.757 -20.081 1.00 76.19 70 ALA A C 1
ATOM 619 O O . ALA A 1 70 ? 2.941 -4.358 -19.253 1.00 76.19 70 ALA A O 1
ATOM 620 N N . LYS A 1 71 ? 3.717 -6.023 -20.525 1.00 75.88 71 LYS A N 1
ATOM 621 C CA . LYS A 1 71 ? 2.799 -7.039 -19.971 1.00 75.88 71 LYS A CA 1
ATOM 622 C C . LYS A 1 71 ? 3.105 -7.340 -18.501 1.00 75.88 71 LYS A C 1
ATOM 624 O O . LYS A 1 71 ? 2.186 -7.366 -17.687 1.00 75.88 71 LYS A O 1
ATOM 629 N N . ARG A 1 72 ? 4.383 -7.511 -18.143 1.00 80.94 72 ARG A N 1
ATOM 630 C CA . ARG A 1 72 ? 4.817 -7.751 -16.756 1.00 80.94 72 ARG A CA 1
ATOM 631 C C . ARG A 1 72 ? 4.494 -6.566 -15.844 1.00 80.94 72 ARG A C 1
ATOM 633 O O . ARG A 1 72 ? 4.007 -6.779 -14.742 1.00 80.94 72 ARG A O 1
ATOM 640 N N . GLN A 1 73 ? 4.709 -5.338 -16.311 1.00 81.56 73 GLN A N 1
ATOM 641 C CA . GLN A 1 73 ? 4.359 -4.118 -15.581 1.00 81.56 73 GLN A CA 1
ATOM 642 C C . GLN A 1 73 ? 2.848 -4.004 -15.357 1.00 81.56 73 GLN A C 1
ATOM 644 O O . GLN A 1 73 ? 2.433 -3.762 -14.230 1.00 81.56 73 GLN A O 1
ATOM 649 N N . ARG A 1 74 ? 2.022 -4.269 -16.381 1.00 84.38 74 ARG A N 1
ATOM 650 C CA . ARG A 1 74 ? 0.555 -4.304 -16.231 1.00 84.38 74 ARG A CA 1
ATOM 651 C C . ARG A 1 74 ? 0.096 -5.366 -15.235 1.00 84.38 74 ARG A C 1
ATOM 653 O O . ARG A 1 74 ? -0.736 -5.073 -14.387 1.00 84.38 74 ARG A O 1
ATOM 660 N N . ARG A 1 75 ? 0.677 -6.569 -15.286 1.00 86.06 75 ARG A N 1
ATOM 661 C CA . ARG A 1 75 ? 0.375 -7.636 -14.321 1.00 86.06 75 ARG A CA 1
ATOM 662 C C . ARG A 1 75 ? 0.754 -7.233 -12.895 1.00 86.06 75 ARG A C 1
ATOM 664 O O . ARG A 1 75 ? -0.029 -7.456 -11.984 1.00 86.06 75 ARG A O 1
ATOM 671 N N . ASN A 1 76 ? 1.923 -6.625 -12.697 1.00 89.06 76 ASN A N 1
ATOM 672 C CA . ASN A 1 76 ? 2.354 -6.161 -11.377 1.00 89.06 76 ASN A CA 1
ATOM 673 C C . ASN A 1 76 ? 1.470 -5.021 -10.849 1.00 89.06 76 ASN A C 1
ATOM 675 O O . ASN A 1 76 ? 1.134 -5.029 -9.672 1.00 89.06 76 ASN A O 1
ATOM 679 N N . LEU A 1 77 ? 1.049 -4.092 -11.715 1.00 91.69 77 LEU A N 1
ATOM 680 C CA . LEU A 1 77 ? 0.092 -3.039 -11.367 1.00 91.69 77 LEU A CA 1
ATOM 681 C C . LEU A 1 77 ? -1.255 -3.637 -10.936 1.00 91.69 77 LEU A C 1
ATOM 683 O O . LEU A 1 77 ? -1.780 -3.265 -9.894 1.00 91.69 77 LEU A O 1
ATOM 687 N N . MET A 1 78 ? -1.785 -4.602 -11.695 1.00 93.06 78 MET A N 1
ATOM 688 C CA . MET A 1 78 ? -3.022 -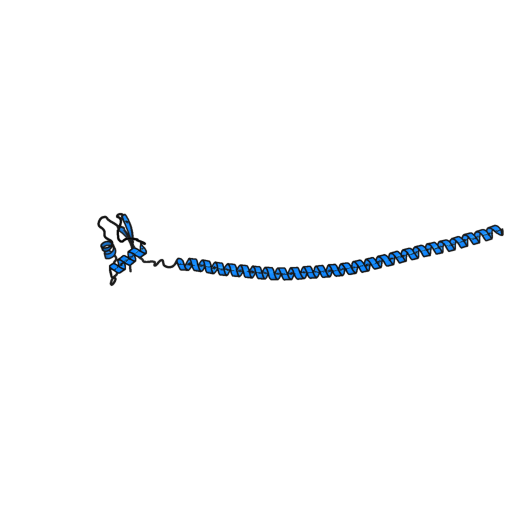5.305 -11.337 1.00 93.06 78 MET A CA 1
ATOM 689 C C . MET A 1 78 ? -2.890 -6.048 -10.003 1.00 93.06 78 MET A C 1
ATOM 691 O O . MET A 1 78 ? -3.772 -5.933 -9.161 1.00 93.06 78 MET A O 1
ATOM 695 N N . MET A 1 79 ? -1.779 -6.758 -9.773 1.00 92.56 79 MET A N 1
ATOM 696 C CA . MET A 1 79 ? -1.528 -7.428 -8.490 1.00 92.56 79 MET A CA 1
ATOM 697 C C . MET A 1 79 ? -1.461 -6.427 -7.329 1.00 92.56 79 MET A C 1
ATOM 699 O O . MET A 1 79 ? -2.043 -6.684 -6.282 1.00 92.56 79 MET A O 1
ATOM 703 N N . PHE A 1 80 ? -0.814 -5.274 -7.520 1.00 94.19 80 PHE A N 1
ATOM 704 C CA . PHE A 1 80 ? -0.761 -4.216 -6.510 1.00 94.19 80 PHE A CA 1
ATOM 705 C C . PHE A 1 80 ? -2.154 -3.659 -6.183 1.00 94.19 80 PHE A C 1
ATOM 707 O O . PHE A 1 80 ? -2.482 -3.502 -5.011 1.00 94.19 80 PHE A O 1
ATOM 714 N N . LEU A 1 81 ? -2.996 -3.427 -7.197 1.00 93.50 81 LEU A N 1
ATOM 715 C CA . LEU A 1 81 ? -4.377 -2.973 -7.002 1.00 93.50 81 LEU A CA 1
ATOM 716 C C . LEU A 1 81 ? -5.220 -3.994 -6.226 1.00 93.50 81 LEU A C 1
ATOM 718 O O . LEU A 1 81 ? -5.943 -3.612 -5.311 1.00 93.50 81 LEU A O 1
ATOM 722 N N . VAL A 1 82 ? -5.102 -5.286 -6.550 1.00 94.19 82 VAL A N 1
ATOM 723 C CA . VAL A 1 82 ? -5.840 -6.358 -5.857 1.00 94.19 82 VAL A CA 1
ATOM 724 C C . VAL A 1 82 ? -5.400 -6.479 -4.397 1.00 94.19 82 VAL A C 1
ATOM 726 O O . VAL A 1 82 ? -6.243 -6.555 -3.508 1.00 94.19 82 VAL A O 1
ATOM 729 N N . VAL A 1 83 ? -4.092 -6.453 -4.129 1.00 93.62 83 VAL A N 1
ATOM 730 C CA . VAL A 1 83 ? -3.566 -6.495 -2.754 1.00 93.62 83 VAL A CA 1
ATOM 731 C C . VAL A 1 83 ? -3.981 -5.248 -1.971 1.00 93.62 83 VAL A C 1
ATOM 733 O O . VAL A 1 83 ? -4.421 -5.373 -0.832 1.00 93.62 83 VAL A O 1
ATOM 736 N N . GLY A 1 84 ? -3.914 -4.064 -2.586 1.00 91.38 84 GLY A N 1
ATOM 737 C CA . GLY A 1 84 ? -4.389 -2.820 -1.981 1.00 91.38 84 GLY A CA 1
ATOM 738 C C . GLY A 1 84 ? -5.872 -2.877 -1.607 1.00 91.38 84 GLY A C 1
ATOM 739 O O . GLY A 1 84 ? -6.222 -2.543 -0.479 1.00 91.38 84 GLY A O 1
ATOM 740 N N . ALA A 1 85 ? -6.724 -3.384 -2.505 1.00 88.88 85 ALA A N 1
ATOM 741 C CA . ALA A 1 85 ? -8.153 -3.560 -2.247 1.00 88.88 85 ALA A CA 1
ATOM 742 C C . ALA A 1 85 ? -8.430 -4.546 -1.095 1.00 88.88 85 ALA A C 1
ATOM 744 O O . ALA A 1 85 ? -9.301 -4.298 -0.259 1.00 88.88 85 ALA A O 1
ATOM 745 N N . MET A 1 86 ? -7.664 -5.640 -1.002 1.00 87.75 86 MET A N 1
ATOM 746 C CA . MET A 1 86 ? -7.775 -6.577 0.122 1.00 87.75 86 MET A CA 1
ATOM 747 C C . MET A 1 86 ? -7.371 -5.928 1.452 1.00 87.75 86 MET A C 1
ATOM 749 O O . MET A 1 86 ? -8.057 -6.126 2.451 1.00 87.75 86 MET A O 1
ATOM 753 N N . ILE A 1 87 ? -6.311 -5.112 1.470 1.00 88.00 87 ILE A N 1
ATOM 754 C CA . ILE A 1 87 ? -5.887 -4.389 2.679 1.00 88.00 87 ILE A CA 1
ATOM 755 C C . ILE A 1 87 ? -6.973 -3.404 3.125 1.00 88.00 87 ILE A C 1
ATOM 757 O O . ILE A 1 87 ? -7.330 -3.387 4.301 1.00 88.00 87 ILE A O 1
ATOM 761 N N . THR A 1 88 ? -7.550 -2.620 2.207 1.00 83.00 88 THR A N 1
ATOM 762 C CA . THR A 1 88 ? -8.638 -1.691 2.557 1.00 83.00 88 THR A CA 1
ATOM 763 C C . THR A 1 88 ? -9.864 -2.421 3.100 1.00 83.00 88 THR A C 1
ATOM 765 O O . THR A 1 88 ? -10.471 -1.953 4.058 1.00 83.00 88 THR A O 1
ATOM 768 N N . MET A 1 89 ? -10.183 -3.601 2.558 1.00 80.88 89 MET A N 1
ATOM 769 C CA . MET A 1 89 ? -11.299 -4.422 3.032 1.00 80.88 89 MET A CA 1
ATOM 770 C C . MET A 1 89 ? -11.083 -4.927 4.470 1.00 80.88 89 MET A C 1
ATOM 772 O O . MET A 1 89 ? -12.010 -4.906 5.280 1.00 80.88 89 MET A O 1
ATOM 776 N N . TRP A 1 90 ? -9.847 -5.304 4.819 1.00 79.81 90 TRP A N 1
ATOM 777 C CA . TRP A 1 90 ? -9.475 -5.675 6.191 1.00 79.81 90 TRP A CA 1
ATOM 778 C C . TRP A 1 90 ? -9.659 -4.520 7.180 1.00 79.81 90 TRP A C 1
ATOM 780 O O . TRP A 1 90 ? -10.186 -4.733 8.269 1.00 79.81 90 TRP A O 1
ATOM 790 N N . PHE A 1 91 ? -9.284 -3.295 6.799 1.00 73.00 91 PHE A N 1
ATOM 791 C CA . PHE A 1 91 ? -9.507 -2.118 7.645 1.00 73.00 91 PHE A CA 1
ATOM 792 C C . PHE A 1 91 ? -10.997 -1.807 7.832 1.00 73.00 91 PHE A C 1
ATOM 794 O O . PHE A 1 91 ? -11.400 -1.429 8.929 1.00 73.00 91 PHE A O 1
ATOM 801 N N . THR A 1 92 ? -11.830 -2.012 6.807 1.00 67.12 92 THR A N 1
ATOM 802 C CA . THR A 1 92 ? -13.276 -1.756 6.915 1.00 67.12 92 THR A CA 1
ATOM 803 C C . THR A 1 92 ? -14.018 -2.775 7.783 1.00 67.12 92 THR A C 1
ATOM 805 O O . THR A 1 92 ? -14.937 -2.391 8.497 1.00 67.12 92 THR A O 1
ATOM 808 N N . MET A 1 93 ? -13.608 -4.051 7.801 1.00 60.28 93 MET A N 1
ATOM 809 C CA . MET A 1 93 ? -14.264 -5.075 8.638 1.00 60.28 93 MET A CA 1
ATOM 810 C C . MET A 1 93 ? -13.985 -4.908 10.141 1.00 60.28 93 MET A C 1
ATOM 812 O O . MET A 1 93 ? -14.712 -5.464 10.957 1.00 60.28 93 MET A O 1
ATOM 816 N N . GLY A 1 94 ? -12.960 -4.138 10.521 1.00 56.47 94 GLY A N 1
ATOM 817 C CA . GLY A 1 94 ? -12.707 -3.767 11.917 1.00 56.47 94 GLY A CA 1
ATOM 818 C C . GLY A 1 94 ? -13.502 -2.549 12.404 1.00 56.47 94 GLY A C 1
ATOM 819 O O . GLY A 1 94 ? -13.444 -2.242 13.591 1.00 56.47 94 GLY A O 1
ATOM 820 N N . ALA A 1 95 ? -14.215 -1.851 11.511 1.00 53.16 95 ALA A N 1
ATOM 821 C CA . ALA A 1 95 ? -14.863 -0.569 11.795 1.00 53.16 95 ALA A CA 1
ATOM 822 C C . ALA A 1 95 ? -16.400 -0.636 11.871 1.00 53.16 95 ALA A C 1
ATOM 824 O O . ALA A 1 95 ? -17.038 0.388 12.075 1.00 53.16 95 ALA A O 1
ATOM 825 N N . THR A 1 96 ? -17.019 -1.812 11.730 1.00 51.91 96 THR A N 1
ATOM 826 C CA . THR A 1 96 ? -18.485 -1.945 11.778 1.00 51.91 96 THR A CA 1
ATOM 827 C C . THR A 1 96 ? -18.926 -2.820 12.941 1.00 51.91 96 THR A C 1
ATOM 829 O O . THR A 1 96 ? -19.297 -3.980 12.771 1.00 51.91 96 THR A O 1
ATOM 832 N N . ALA A 1 97 ? -18.865 -2.238 14.133 1.00 49.16 97 ALA A N 1
ATOM 833 C CA . ALA A 1 97 ? -19.746 -2.580 15.243 1.00 49.16 97 ALA A CA 1
ATOM 834 C C . ALA A 1 97 ? -19.989 -1.330 16.108 1.00 49.16 97 ALA A C 1
ATOM 836 O O . ALA A 1 97 ? -20.020 -1.410 17.330 1.00 49.16 97 ALA A O 1
ATOM 837 N N . GLU A 1 98 ? -20.136 -0.158 15.486 1.00 50.69 98 GLU A N 1
ATOM 838 C CA . GLU A 1 98 ? -20.955 0.886 16.098 1.00 50.69 98 GLU A CA 1
ATOM 839 C C . GLU A 1 98 ? -22.397 0.435 15.876 1.00 50.69 98 GLU A C 1
ATOM 841 O O . GLU A 1 98 ? -23.004 0.679 14.837 1.00 50.69 98 GLU A O 1
ATOM 846 N N . MET A 1 99 ? -22.896 -0.366 16.821 1.00 52.16 99 MET A N 1
ATOM 847 C CA . MET A 1 99 ? -24.328 -0.396 17.062 1.00 52.16 99 MET A CA 1
ATOM 848 C C . MET A 1 99 ? -24.681 1.045 17.407 1.00 52.16 99 MET A C 1
ATOM 850 O O . MET A 1 99 ? -24.196 1.576 18.405 1.00 52.16 99 MET A O 1
ATOM 854 N N . GLU A 1 100 ? -25.431 1.688 16.523 1.00 53.94 100 GLU A N 1
ATOM 855 C CA . GLU A 1 100 ? -26.082 2.969 16.763 1.00 53.94 100 GLU A CA 1
ATOM 856 C C . GLU A 1 100 ? -27.180 2.704 17.809 1.00 53.94 100 GLU A C 1
ATOM 858 O O . GLU A 1 100 ? -28.366 2.683 17.507 1.00 53.94 100 GLU A O 1
ATOM 863 N N . ASP A 1 101 ? -26.764 2.337 19.026 1.00 65.31 101 ASP A N 1
ATOM 864 C CA . ASP A 1 101 ? -27.638 2.256 20.187 1.00 65.31 101 ASP A CA 1
ATOM 865 C C . ASP A 1 101 ? -28.093 3.701 20.418 1.00 65.31 101 ASP A C 1
ATOM 867 O O . ASP A 1 101 ? -27.287 4.560 20.778 1.00 65.31 101 ASP A O 1
ATOM 871 N N . GLU A 1 102 ? -29.361 4.002 20.155 1.00 77.50 102 GLU A N 1
ATOM 872 C CA . GLU A 1 102 ? -29.956 5.264 20.586 1.00 77.50 102 GLU A CA 1
ATOM 873 C C . GLU A 1 102 ? -29.956 5.280 22.116 1.00 77.50 102 GLU A C 1
ATOM 875 O O . GLU A 1 102 ? -30.233 4.266 22.745 1.00 77.50 102 GLU A O 1
ATOM 880 N N . GLY A 1 103 ? -29.620 6.399 22.753 1.00 82.50 103 GLY A N 1
ATOM 881 C CA . GLY A 1 103 ? -29.437 6.421 24.202 1.00 82.50 103 GLY A CA 1
ATOM 882 C C . GLY A 1 103 ? -29.379 7.817 24.795 1.00 82.50 103 GLY A C 1
ATOM 883 O O . GLY A 1 103 ? -29.417 8.822 24.083 1.00 82.50 103 GLY A O 1
ATOM 884 N N . VAL A 1 104 ? -29.287 7.879 26.119 1.00 88.38 104 VAL A N 1
ATOM 885 C CA . VAL A 1 104 ? -29.139 9.124 26.877 1.00 88.38 104 VAL A CA 1
ATOM 886 C C . VAL A 1 104 ? -27.794 9.163 27.582 1.00 88.38 104 VAL A C 1
ATOM 888 O O . VAL A 1 104 ? -27.282 8.150 28.049 1.00 88.38 104 VAL A O 1
ATOM 891 N N . LEU A 1 105 ? -27.215 10.354 27.659 1.00 89.81 105 LEU A N 1
ATOM 892 C CA . LEU A 1 105 ? -25.971 10.599 28.367 1.00 89.81 105 LEU A CA 1
ATOM 893 C C . LEU A 1 105 ? -26.302 11.215 29.729 1.00 89.81 105 LEU A C 1
ATOM 895 O O . LEU A 1 105 ? -26.923 12.276 29.797 1.00 89.81 105 LEU A O 1
ATOM 899 N N . VAL A 1 106 ? -25.939 10.517 30.804 1.00 89.06 106 VAL A N 1
ATOM 900 C CA . VAL A 1 106 ? -26.253 10.893 32.189 1.00 89.06 106 VAL A CA 1
ATOM 901 C C . VAL A 1 106 ? -24.964 11.226 32.930 1.00 89.06 106 VAL A C 1
ATOM 903 O O . VAL A 1 106 ? -23.982 10.488 32.851 1.00 89.06 106 VAL A O 1
ATOM 906 N N . THR A 1 107 ? -24.964 12.337 33.664 1.00 91.31 107 THR A N 1
ATOM 907 C CA . THR A 1 107 ? -23.851 12.735 34.534 1.00 91.31 107 THR A CA 1
ATOM 908 C C . THR A 1 107 ? -24.084 12.218 35.949 1.00 91.31 107 THR A C 1
ATOM 910 O O . THR A 1 107 ? -25.059 12.616 36.589 1.00 91.31 107 THR A O 1
ATOM 913 N N . VAL A 1 108 ? -23.161 11.396 36.449 1.00 90.25 108 VAL A N 1
ATOM 914 C CA . VAL A 1 108 ? -23.224 10.789 37.787 1.00 90.25 108 VAL A CA 1
ATOM 915 C C . VAL A 1 108 ? -23.223 11.866 38.871 1.00 90.25 108 VAL A C 1
ATOM 917 O O . VAL A 1 108 ? -22.281 12.661 38.973 1.00 90.25 108 VAL A O 1
ATOM 920 N N . GLN A 1 109 ? -24.256 11.868 39.707 1.00 90.81 109 GLN A N 1
ATOM 921 C CA . GLN A 1 109 ? -24.385 12.740 40.869 1.00 90.81 109 GLN A CA 1
ATOM 922 C C . GLN A 1 109 ? -23.888 12.052 42.154 1.00 90.81 109 GLN A C 1
ATOM 924 O O . GLN A 1 109 ? -23.771 10.825 42.222 1.00 90.81 109 GLN A O 1
ATOM 929 N N . PRO A 1 110 ? -23.570 12.823 43.212 1.00 88.44 110 PRO A N 1
ATOM 930 C CA . PRO A 1 110 ? -23.222 12.250 44.507 1.00 88.44 110 PRO A CA 1
ATOM 931 C C . PRO A 1 110 ? -24.360 11.386 45.064 1.00 88.44 110 PRO A C 1
ATOM 933 O O . PRO A 1 110 ? -25.450 11.888 45.325 1.00 88.44 110 PRO A O 1
ATOM 936 N N . GLY A 1 111 ? -24.071 10.109 45.316 1.00 86.62 111 GLY A N 1
ATOM 937 C CA . GLY A 1 111 ? -25.039 9.149 45.854 1.00 86.62 111 GLY A CA 1
ATOM 938 C C . GLY A 1 111 ? -25.664 8.234 44.804 1.00 86.62 111 GLY A C 1
ATOM 939 O O . GLY A 1 111 ? -26.273 7.243 45.195 1.00 86.62 111 GLY A O 1
ATOM 940 N N . ASP A 1 112 ? -25.450 8.503 43.514 1.00 87.31 112 ASP A N 1
ATOM 941 C CA . ASP A 1 112 ? -25.943 7.635 42.453 1.00 87.31 112 ASP A CA 1
ATOM 942 C C . ASP A 1 112 ? -25.201 6.299 42.436 1.00 87.31 112 ASP A C 1
ATOM 944 O O . ASP A 1 112 ? -23.974 6.216 42.572 1.00 87.31 112 ASP A O 1
ATOM 948 N N . THR A 1 113 ? -25.957 5.236 42.190 1.00 89.12 113 THR A N 1
ATOM 949 C CA . THR A 1 113 ? -25.406 3.909 41.940 1.00 89.12 113 THR A CA 1
ATOM 950 C C . THR A 1 113 ? -25.655 3.484 40.499 1.00 89.12 113 THR A C 1
ATOM 952 O O . THR A 1 113 ? -26.663 3.839 39.888 1.00 89.12 113 THR A O 1
ATOM 955 N N . MET A 1 114 ? -24.768 2.641 39.960 1.00 86.62 114 MET A N 1
ATOM 956 C CA . MET A 1 114 ? -24.950 2.046 38.627 1.00 86.62 114 MET A CA 1
ATOM 957 C C . MET A 1 114 ? -26.323 1.375 38.488 1.00 86.62 114 MET A C 1
ATOM 959 O O . MET A 1 114 ? -26.944 1.421 37.432 1.00 86.62 114 MET A O 1
ATOM 963 N N . TRP A 1 115 ? -26.804 0.771 39.575 1.00 90.31 115 TRP A N 1
ATOM 964 C CA . TRP A 1 115 ? -28.097 0.107 39.614 1.00 90.31 115 TRP A CA 1
ATOM 965 C C . TRP A 1 115 ? -29.264 1.081 39.443 1.00 90.31 115 TRP A C 1
ATOM 967 O O . TRP A 1 115 ? -30.178 0.798 38.676 1.00 90.31 115 TRP A O 1
ATOM 977 N N . GLU A 1 116 ? -29.243 2.214 40.144 1.00 88.94 116 GLU A N 1
ATOM 978 C CA . GLU A 1 116 ? -30.314 3.213 40.077 1.00 88.94 116 GLU A CA 1
ATOM 979 C C . GLU A 1 116 ? -30.346 3.904 38.718 1.00 88.94 116 GLU A C 1
ATOM 981 O O . GLU A 1 116 ? -31.404 3.933 38.093 1.00 88.94 116 GLU A O 1
ATOM 986 N N . ILE A 1 117 ? -29.185 4.323 38.209 1.00 89.00 117 ILE A N 1
ATOM 987 C CA . ILE A 1 117 ? -29.062 4.964 36.892 1.00 89.00 117 ILE A CA 1
ATOM 988 C C . ILE A 1 117 ? -29.565 4.028 35.777 1.00 89.00 117 ILE A C 1
ATOM 990 O O . ILE A 1 117 ? -30.308 4.435 34.884 1.00 89.00 117 ILE A O 1
ATOM 994 N N . CYS A 1 118 ? -29.206 2.741 35.833 1.00 88.88 118 CYS A N 1
ATOM 995 C CA . CYS A 1 118 ? -29.650 1.764 34.837 1.00 88.88 118 CYS A CA 1
ATOM 996 C C . CYS A 1 118 ? -31.145 1.433 34.949 1.00 88.88 118 CYS A C 1
ATOM 998 O O . CYS A 1 118 ? -31.766 1.045 33.964 1.00 88.88 118 CYS A O 1
ATOM 1000 N N . LYS A 1 119 ? -31.742 1.560 36.137 1.00 87.75 119 LYS A N 1
ATOM 1001 C CA . LYS A 1 119 ? -33.152 1.226 36.359 1.00 87.75 119 LYS A CA 1
ATOM 1002 C C . LYS A 1 119 ? -34.099 2.205 35.664 1.00 87.75 119 LYS A C 1
ATOM 1004 O O . LYS A 1 119 ? -35.194 1.801 35.287 1.00 87.75 119 LYS A O 1
ATOM 1009 N N . GLU A 1 120 ? -33.685 3.457 35.484 1.00 82.62 120 GLU A N 1
ATOM 1010 C CA . GLU A 1 120 ? -34.496 4.488 34.821 1.00 82.62 120 GLU A CA 1
ATOM 1011 C C . GLU A 1 120 ? -34.689 4.231 33.324 1.00 82.62 120 GLU A C 1
ATOM 1013 O O . GLU A 1 120 ? -35.724 4.578 32.763 1.00 82.62 120 GLU A O 1
ATOM 1018 N N . THR A 1 121 ? -33.706 3.594 32.688 1.00 84.50 121 THR A N 1
ATOM 1019 C CA . THR A 1 121 ? -33.682 3.322 31.241 1.00 84.50 121 THR A CA 1
ATOM 1020 C C . THR A 1 121 ? -33.813 1.834 30.922 1.00 84.50 121 THR A C 1
ATOM 1022 O O . THR A 1 121 ? -33.604 1.426 29.783 1.00 84.50 121 THR A O 1
ATOM 1025 N N . LEU A 1 122 ? -34.156 1.015 31.922 1.00 86.19 122 LEU A N 1
ATOM 1026 C CA . LEU A 1 122 ? -34.222 -0.433 31.781 1.00 86.19 122 LEU A CA 1
ATOM 1027 C C . LEU A 1 122 ? -35.302 -0.828 30.758 1.00 86.19 122 LEU A C 1
ATOM 1029 O O . LEU A 1 122 ? -36.478 -0.520 30.975 1.00 86.19 122 LEU A O 1
ATOM 1033 N N . PRO A 1 123 ? -34.946 -1.560 29.689 1.00 83.06 123 PRO A N 1
ATOM 1034 C CA . PRO A 1 123 ? -35.925 -2.034 28.725 1.00 83.06 123 PRO A CA 1
ATOM 1035 C C . PRO A 1 123 ? -36.921 -3.022 29.327 1.00 83.06 123 PRO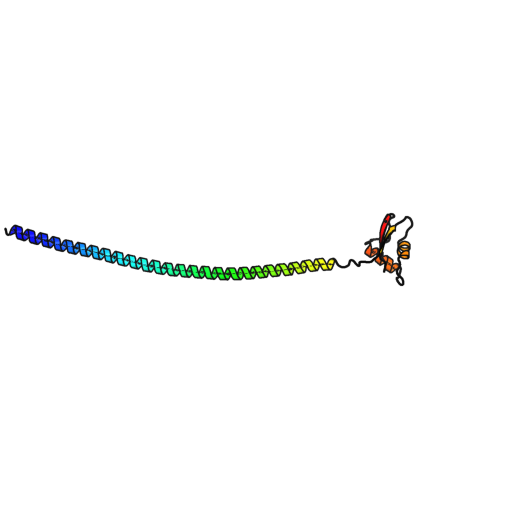 A C 1
ATOM 1037 O O . PRO A 1 123 ? -36.576 -3.839 30.189 1.00 83.06 123 PRO A O 1
ATOM 1040 N N . GLU A 1 124 ? -38.150 -3.009 28.811 1.00 80.75 124 GLU A N 1
ATOM 1041 C CA . GLU A 1 124 ? -39.143 -4.012 29.178 1.00 80.75 124 GLU A CA 1
ATOM 1042 C C . GLU A 1 124 ? -38.602 -5.421 28.887 1.00 80.75 124 GLU A C 1
ATOM 1044 O O . GLU A 1 124 ? -37.994 -5.681 27.849 1.00 80.75 124 GLU A O 1
ATOM 1049 N N . ASN A 1 125 ? -38.831 -6.351 29.817 1.00 83.69 125 ASN A N 1
ATOM 1050 C CA . ASN A 1 125 ? -38.445 -7.759 29.682 1.00 83.69 125 ASN A CA 1
ATOM 1051 C C . ASN A 1 125 ? -36.925 -8.054 29.671 1.00 83.69 125 ASN A C 1
ATOM 1053 O O . ASN A 1 125 ? -36.531 -9.160 29.299 1.00 83.69 125 ASN A O 1
ATOM 1057 N N . THR A 1 126 ? -36.073 -7.114 30.103 1.00 83.94 126 THR A N 1
ATOM 1058 C CA . THR A 1 126 ? -34.617 -7.327 30.243 1.00 83.94 126 THR A CA 1
ATOM 1059 C C . THR A 1 126 ? -34.205 -7.426 31.715 1.00 83.94 126 THR A C 1
ATOM 1061 O O . THR A 1 126 ? -34.673 -6.652 32.551 1.00 83.94 126 THR A O 1
ATOM 1064 N N . ASP A 1 127 ? -33.318 -8.371 32.056 1.00 90.12 127 ASP A N 1
ATOM 1065 C CA . ASP A 1 127 ? -32.718 -8.423 33.395 1.00 90.12 127 ASP A CA 1
ATOM 1066 C C . ASP A 1 127 ? -31.759 -7.236 33.571 1.00 90.12 127 ASP A C 1
ATOM 1068 O O . ASP A 1 127 ? -30.870 -6.985 32.756 1.00 90.12 127 ASP A O 1
ATOM 1072 N N . ILE A 1 128 ? -31.920 -6.505 34.671 1.00 88.88 128 ILE A N 1
ATOM 1073 C CA . ILE A 1 128 ? -31.079 -5.358 35.020 1.00 88.88 128 ILE A CA 1
ATOM 1074 C C . ILE A 1 128 ? -29.587 -5.704 35.091 1.00 88.88 128 ILE A C 1
ATOM 1076 O O . ILE A 1 128 ? -28.752 -4.857 34.785 1.00 88.88 128 ILE A O 1
ATOM 1080 N N . ARG A 1 129 ? -29.218 -6.940 35.443 1.00 90.25 129 ARG A N 1
ATOM 1081 C CA . ARG A 1 129 ? -27.816 -7.381 35.458 1.00 90.25 129 ARG A CA 1
ATOM 1082 C C . ARG A 1 129 ? -27.241 -7.429 34.051 1.00 90.25 129 ARG A C 1
ATOM 1084 O O . ARG A 1 129 ? -26.144 -6.917 33.835 1.00 90.25 129 ARG A O 1
ATOM 1091 N N . ASP A 1 130 ? -27.990 -7.992 33.109 1.00 90.12 130 ASP A N 1
ATOM 1092 C CA . ASP A 1 130 ? -27.592 -8.070 31.702 1.00 90.12 130 ASP A CA 1
ATOM 1093 C C . ASP A 1 130 ? -27.496 -6.667 31.095 1.00 90.12 130 ASP A C 1
ATOM 1095 O O . ASP A 1 130 ? -26.532 -6.350 30.392 1.00 90.12 130 ASP A O 1
ATOM 1099 N N . TYR A 1 131 ? -28.431 -5.787 31.458 1.00 90.31 131 TYR A N 1
ATOM 1100 C CA . TYR A 1 131 ? -28.401 -4.388 31.045 1.00 90.31 131 TYR A CA 1
ATOM 1101 C C . TYR A 1 131 ? -27.182 -3.632 31.606 1.00 90.31 131 TYR A C 1
ATOM 1103 O O . TYR A 1 131 ? -26.471 -2.969 30.851 1.00 90.31 131 TYR A O 1
ATOM 1111 N N . ILE A 1 132 ? -26.843 -3.807 32.889 1.00 90.12 132 ILE A N 1
ATOM 1112 C CA . ILE A 1 132 ? -25.626 -3.224 33.483 1.00 90.12 132 ILE A CA 1
ATOM 1113 C C . ILE A 1 132 ? -24.362 -3.730 32.765 1.00 90.12 132 ILE A C 1
ATOM 1115 O O . ILE A 1 132 ? -23.428 -2.954 32.540 1.00 90.12 132 ILE A O 1
ATOM 1119 N N . TYR A 1 133 ? -24.306 -5.008 32.369 1.00 90.12 133 TYR A N 1
ATOM 1120 C CA . TYR A 1 133 ? -23.186 -5.526 31.575 1.00 90.12 133 TYR A CA 1
ATOM 1121 C C . TYR A 1 133 ? -23.095 -4.861 30.194 1.00 90.12 133 TYR A C 1
ATOM 1123 O O . TYR A 1 133 ? -21.984 -4.520 29.774 1.00 90.12 133 TYR A O 1
ATOM 1131 N N . LYS A 1 134 ? -24.232 -4.621 29.522 1.00 88.81 134 LYS A N 1
ATOM 1132 C CA . LYS A 1 134 ? -24.287 -3.871 28.253 1.00 88.81 134 LYS A CA 1
ATOM 1133 C C . LYS A 1 134 ? -23.764 -2.444 28.442 1.00 88.81 134 LYS A C 1
ATOM 1135 O O . LYS A 1 134 ? -22.836 -2.045 27.741 1.00 88.81 134 LYS A O 1
ATOM 1140 N N . VAL A 1 135 ? -24.264 -1.713 29.442 1.00 89.50 135 VAL A N 1
ATOM 1141 C CA . VAL A 1 135 ? -23.821 -0.342 29.769 1.00 89.50 135 VAL A CA 1
ATOM 1142 C C . VAL A 1 135 ? -22.316 -0.298 30.042 1.00 89.50 135 VAL A C 1
ATOM 1144 O O . VAL A 1 135 ? -21.606 0.554 29.502 1.00 89.50 135 VAL A O 1
ATOM 1147 N N . LYS A 1 136 ? -21.79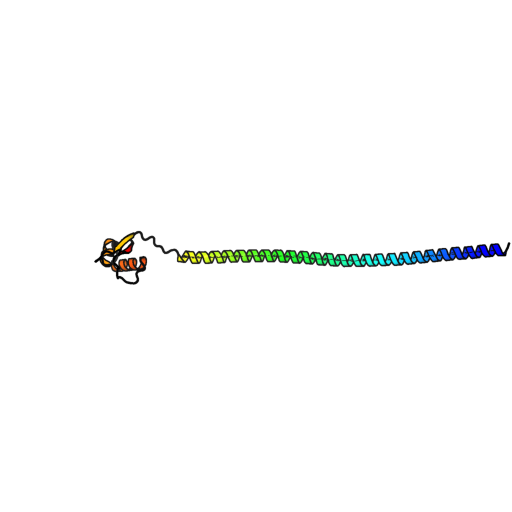0 -1.256 30.815 1.00 89.75 136 LYS A N 1
ATOM 1148 C CA . LYS A 1 136 ? -20.351 -1.368 31.097 1.00 89.75 136 LYS A CA 1
ATOM 1149 C C . LYS A 1 136 ? -19.527 -1.564 29.819 1.00 89.75 136 LYS A C 1
ATOM 1151 O O . LYS A 1 136 ? -18.459 -0.964 29.683 1.00 89.75 136 LYS A O 1
ATOM 1156 N N . TYR A 1 137 ? -20.014 -2.401 28.903 1.00 87.69 137 TYR A N 1
ATOM 1157 C CA . TYR A 1 137 ? -19.353 -2.695 27.633 1.00 87.69 137 TYR A CA 1
ATOM 1158 C C . TYR A 1 137 ? -19.324 -1.471 26.711 1.00 87.69 137 TYR A C 1
ATOM 1160 O O . TYR A 1 137 ? -18.249 -1.098 26.236 1.00 87.69 137 TYR A O 1
ATOM 1168 N N . VAL A 1 138 ? -20.469 -0.807 26.528 1.00 87.69 138 VAL A N 1
ATOM 1169 C CA . VAL A 1 138 ? -20.600 0.374 25.658 1.00 87.69 138 VAL A CA 1
ATOM 1170 C C . VAL A 1 138 ? -19.730 1.532 26.160 1.00 87.69 138 VAL A C 1
ATOM 1172 O O . VAL A 1 138 ? -19.010 2.153 25.381 1.00 87.69 138 VAL A O 1
ATOM 1175 N N . ASN A 1 139 ? -19.685 1.751 27.477 1.00 87.88 139 ASN A N 1
ATOM 1176 C CA . ASN A 1 139 ? -18.876 2.809 28.096 1.00 87.88 139 ASN A CA 1
ATOM 1177 C C . ASN A 1 139 ? -17.415 2.410 28.369 1.00 87.88 139 ASN A C 1
ATOM 1179 O O . ASN A 1 139 ? -16.657 3.193 28.942 1.00 87.88 139 ASN A O 1
ATOM 1183 N N . LYS A 1 140 ? -16.997 1.192 27.989 1.00 88.50 140 LYS A N 1
ATOM 1184 C CA . LYS A 1 140 ? -15.635 0.656 28.202 1.00 88.50 140 LYS A CA 1
ATOM 1185 C C . LYS A 1 140 ? -15.153 0.756 29.659 1.00 88.50 140 LYS A C 1
ATOM 1187 O O . LYS A 1 140 ? -13.960 0.935 29.923 1.00 88.50 140 LYS A O 1
ATOM 1192 N N . LEU A 1 141 ? -16.070 0.616 30.616 1.00 86.81 141 LEU A N 1
ATOM 1193 C CA . LEU A 1 141 ? -15.765 0.734 32.041 1.00 86.81 141 LEU A CA 1
ATOM 1194 C C . LEU A 1 141 ? -15.048 -0.523 32.543 1.00 86.81 141 LEU A C 1
ATOM 1196 O O . LEU A 1 141 ? -15.441 -1.653 32.248 1.00 86.81 141 LEU A O 1
ATOM 1200 N N . LYS A 1 142 ? -13.984 -0.346 33.333 1.00 81.44 142 LYS A N 1
ATOM 1201 C CA . LYS A 1 142 ? -13.212 -1.468 33.902 1.00 81.44 142 LYS A CA 1
ATOM 1202 C C . LYS A 1 142 ? -13.890 -2.046 35.145 1.00 81.44 142 LYS A C 1
ATOM 1204 O O . LYS A 1 142 ? -13.988 -3.269 35.291 1.00 81.44 142 LYS A O 1
ATOM 1209 N N . THR A 1 143 ? -14.414 -1.180 36.003 1.00 82.88 143 THR A N 1
ATOM 1210 C CA . THR A 1 143 ? -15.111 -1.511 37.253 1.00 82.88 143 THR A CA 1
ATOM 1211 C C . THR A 1 143 ? -16.577 -1.067 37.181 1.00 82.88 143 THR A C 1
ATOM 1213 O O . THR A 1 143 ? -17.006 -0.499 36.180 1.00 82.88 143 THR A O 1
ATOM 1216 N N . MET A 1 144 ? -17.373 -1.425 38.192 1.00 78.94 144 MET A N 1
ATOM 1217 C CA . MET A 1 144 ? -18.748 -0.924 38.379 1.00 78.94 144 MET A CA 1
ATOM 1218 C C . MET A 1 144 ? -18.790 0.323 39.278 1.00 78.94 144 MET A C 1
ATOM 1220 O O . MET A 1 144 ? -19.868 0.805 39.608 1.00 78.94 144 MET A O 1
ATOM 1224 N N . GLU A 1 145 ? -17.626 0.811 39.705 1.00 83.81 145 GLU A N 1
ATOM 1225 C CA . GLU A 1 145 ? -17.501 2.021 40.511 1.00 83.81 145 GLU A CA 1
ATOM 1226 C C . GLU A 1 145 ? -17.692 3.237 39.609 1.00 83.81 145 GLU A C 1
ATOM 1228 O O . GLU A 1 145 ? -17.134 3.290 38.511 1.00 83.81 145 GLU A O 1
ATOM 1233 N N . LEU A 1 146 ? -18.509 4.179 40.072 1.00 86.00 146 LEU A N 1
ATOM 1234 C CA . LEU A 1 146 ? -18.803 5.416 39.368 1.00 86.00 146 LEU A CA 1
ATOM 1235 C C . LEU A 1 146 ? -18.126 6.579 40.079 1.00 86.00 146 LEU A C 1
ATOM 1237 O O . LEU A 1 146 ? -18.147 6.656 41.310 1.00 86.00 146 LEU A O 1
ATOM 1241 N N . GLU A 1 147 ? -17.553 7.491 39.303 1.00 88.38 147 GLU A N 1
ATOM 1242 C CA . GLU A 1 147 ? -17.000 8.736 39.824 1.00 88.38 147 GLU A CA 1
ATOM 1243 C C . GLU A 1 147 ? -18.016 9.870 39.662 1.00 88.38 147 GLU A C 1
ATOM 1245 O O . GLU A 1 147 ? -18.676 10.002 38.633 1.00 88.38 147 GLU A O 1
ATOM 1250 N N . VAL A 1 148 ? -18.154 10.713 40.685 1.00 89.44 148 VAL A N 1
ATOM 1251 C CA . VAL A 1 148 ? -19.045 11.879 40.618 1.00 89.44 148 VAL A CA 1
ATOM 1252 C C . VAL A 1 148 ? -18.576 12.820 39.506 1.00 89.44 148 VAL A C 1
ATOM 1254 O O . VAL A 1 148 ? -17.404 13.190 39.453 1.00 89.44 148 VAL A O 1
ATOM 1257 N N . GLY A 1 149 ? -19.503 13.234 38.641 1.00 88.50 149 GLY A N 1
ATOM 1258 C CA . GLY A 1 149 ? -19.221 14.050 37.459 1.00 88.50 149 GLY A CA 1
ATOM 1259 C C . GLY A 1 149 ? -18.832 13.245 36.215 1.00 88.50 149 GLY A C 1
ATOM 1260 O O . GLY A 1 149 ? -18.634 13.839 35.158 1.00 88.50 149 GLY A O 1
ATOM 1261 N N . GLN A 1 150 ? -18.741 11.915 36.309 1.00 88.62 150 GLN A N 1
ATOM 1262 C CA . GLN A 1 150 ? -18.520 11.046 35.157 1.00 88.62 150 GLN A CA 1
ATOM 1263 C C . GLN A 1 150 ? -19.759 11.014 34.254 1.00 88.62 150 GLN A C 1
ATOM 1265 O O . GLN A 1 150 ? -20.889 10.910 34.729 1.00 88.62 150 GLN A O 1
ATOM 1270 N N . GLU A 1 151 ? -19.546 11.068 32.942 1.00 90.88 151 GLU A N 1
ATOM 1271 C CA . GLU A 1 151 ? -20.599 10.888 31.945 1.00 90.88 151 GLU A CA 1
ATOM 1272 C C . GLU A 1 151 ? -20.730 9.410 31.562 1.00 90.88 151 GLU A C 1
ATOM 1274 O O . GLU A 1 151 ? -19.737 8.743 31.257 1.00 90.88 151 GLU A O 1
ATOM 1279 N N . ILE A 1 152 ? -21.959 8.896 31.586 1.00 90.75 152 ILE A N 1
ATOM 1280 C CA . ILE A 1 152 ? -22.287 7.513 31.234 1.00 90.75 152 ILE A CA 1
ATOM 1281 C C . ILE A 1 152 ? -23.366 7.518 30.161 1.00 90.75 152 ILE A C 1
ATOM 1283 O O . ILE A 1 152 ? -24.418 8.136 30.316 1.00 90.75 152 ILE A O 1
ATOM 1287 N N . PHE A 1 153 ? -23.112 6.790 29.082 1.00 89.94 153 PHE A N 1
ATOM 1288 C CA . PHE A 1 153 ? -24.068 6.541 28.020 1.00 89.94 153 PHE A CA 1
ATOM 1289 C C . PHE A 1 153 ? -24.970 5.347 28.358 1.00 89.94 153 PHE A C 1
ATOM 1291 O O . PHE A 1 153 ? -24.488 4.237 28.596 1.00 89.94 153 PHE A O 1
ATOM 1298 N N . LEU A 1 154 ? -26.279 5.558 28.357 1.00 89.69 154 LEU A N 1
ATOM 1299 C CA . LEU A 1 154 ? -27.286 4.534 28.609 1.00 89.69 154 LEU A CA 1
ATOM 1300 C C . LEU A 1 154 ? -28.042 4.250 27.307 1.00 89.69 154 LEU A C 1
ATOM 1302 O O . LEU A 1 154 ? -28.770 5.131 26.845 1.00 89.69 154 LEU A O 1
ATOM 1306 N N . PRO A 1 155 ? -27.875 3.062 26.703 1.00 86.44 155 PRO A N 1
ATOM 1307 C CA . PRO A 1 155 ? -28.570 2.710 25.477 1.00 86.44 155 PRO A CA 1
ATOM 1308 C C . PRO A 1 155 ? -30.044 2.396 25.769 1.00 86.44 155 PRO A C 1
ATOM 1310 O O . PRO A 1 155 ? -30.345 1.530 26.589 1.00 86.44 155 PRO A O 1
ATOM 1313 N N . TYR A 1 156 ? -30.962 3.045 25.060 1.00 78.50 156 TYR A N 1
ATOM 1314 C CA . TYR A 1 156 ? -32.323 2.545 24.899 1.00 78.50 156 TYR A CA 1
ATOM 1315 C C . TYR A 1 156 ? -32.277 1.188 24.165 1.00 78.50 156 TYR A C 1
ATOM 1317 O O . TYR A 1 156 ? -31.292 0.861 23.498 1.00 78.50 156 TYR A O 1
ATOM 1325 N N . ALA A 1 157 ? -33.288 0.343 24.380 1.00 62.09 157 ALA A N 1
ATOM 1326 C CA . ALA A 1 157 ? -33.365 -0.965 23.720 1.00 62.09 157 ALA A CA 1
ATOM 1327 C C . ALA A 1 157 ? -33.489 -0.870 22.200 1.00 62.09 157 ALA A C 1
ATOM 1329 O O . ALA A 1 157 ? -34.235 0.018 21.732 1.00 62.09 157 ALA A O 1
#